Protein AF-A0A7S0PW48-F1 (afdb_monomer_lite)

Organism: NCBI:txid221442

Secondary structure (DSSP, 8-state):
---EEEEE-TT--SSTTSTTTTT-EEEEEEE-SHHHHHTHHHHHHHHHHHHHTT-SSSTTSEEEEEEE--SS-EEEEEEES-SS-HHHHHHHHHHHHHHHT-

Structure (mmCIF, N/CA/C/O backbone):
data_AF-A0A7S0PW48-F1
#
_entry.id   AF-A0A7S0PW48-F1
#
loop_
_atom_site.group_PDB
_atom_site.id
_atom_site.type_symbol
_atom_site.label_atom_id
_atom_site.label_alt_id
_atom_site.label_comp_id
_atom_site.label_asym_id
_atom_site.label_entity_id
_atom_site.label_seq_id
_atom_site.pdbx_PDB_ins_code
_atom_site.Cartn_x
_atom_site.Cartn_y
_atom_site.Cartn_z
_atom_site.occupancy
_atom_site.B_iso_or_equiv
_atom_site.auth_seq_id
_atom_site.auth_comp_id
_atom_site.auth_asym_id
_atom_site.auth_atom_id
_atom_site.pdbx_PDB_model_num
ATOM 1 N N . VAL A 1 1 ? 2.966 -5.350 -21.664 1.00 60.78 1 VAL A N 1
ATOM 2 C CA . VAL A 1 1 ? 1.705 -5.696 -20.966 1.00 60.78 1 VAL A CA 1
ATOM 3 C C . VAL A 1 1 ? 1.588 -4.860 -19.701 1.00 60.78 1 VAL A C 1
ATOM 5 O O . VAL A 1 1 ? 2.508 -4.872 -18.891 1.00 60.78 1 VAL A O 1
ATOM 8 N N . THR A 1 2 ? 0.507 -4.096 -19.547 1.00 79.62 2 THR A N 1
ATOM 9 C CA . THR A 1 2 ? 0.163 -3.432 -18.281 1.00 79.62 2 THR A CA 1
ATOM 10 C C . THR A 1 2 ? -0.809 -4.327 -17.528 1.00 79.62 2 THR A C 1
ATOM 12 O O . THR A 1 2 ? -1.868 -4.646 -18.058 1.00 79.62 2 THR A O 1
ATOM 15 N N . ALA A 1 3 ? -0.449 -4.732 -16.317 1.00 89.25 3 ALA A N 1
ATOM 16 C CA . ALA A 1 3 ? -1.276 -5.577 -15.465 1.00 89.25 3 ALA A CA 1
ATOM 17 C C . ALA A 1 3 ? -1.369 -4.962 -14.068 1.00 89.25 3 ALA A C 1
ATOM 19 O O . ALA A 1 3 ? -0.484 -4.198 -13.658 1.00 89.25 3 ALA A O 1
ATOM 20 N N . ASN A 1 4 ? -2.448 -5.295 -13.361 1.00 94.88 4 ASN A N 1
ATOM 21 C CA . ASN A 1 4 ? -2.628 -4.949 -11.962 1.00 94.88 4 ASN A CA 1
ATOM 22 C C . ASN A 1 4 ? -2.823 -6.229 -11.155 1.00 94.88 4 ASN A C 1
ATOM 24 O O . ASN A 1 4 ? -3.610 -7.086 -11.552 1.00 94.88 4 ASN A O 1
ATOM 28 N N . TYR A 1 5 ? -2.150 -6.316 -10.016 1.00 96.69 5 TYR A N 1
ATOM 29 C CA . TYR A 1 5 ? -2.443 -7.314 -8.995 1.00 96.69 5 TYR A CA 1
ATOM 30 C C . TYR A 1 5 ? -3.190 -6.639 -7.857 1.00 96.69 5 TYR A C 1
ATOM 32 O O . TYR A 1 5 ? -2.799 -5.558 -7.416 1.00 96.69 5 TYR A O 1
ATOM 40 N N . HIS A 1 6 ? -4.261 -7.276 -7.397 1.00 97.31 6 HIS A N 1
ATOM 41 C CA . HIS A 1 6 ? -5.107 -6.789 -6.317 1.00 97.31 6 HIS A CA 1
ATOM 42 C C . HIS A 1 6 ? -5.155 -7.849 -5.221 1.00 97.31 6 HIS A C 1
ATOM 44 O O . HIS A 1 6 ? -5.506 -8.994 -5.494 1.00 97.31 6 HIS A O 1
ATOM 50 N N . VAL A 1 7 ? -4.826 -7.461 -3.992 1.00 97.44 7 VAL A N 1
ATOM 51 C CA . VAL A 1 7 ? -4.979 -8.303 -2.801 1.00 97.44 7 VAL A CA 1
ATOM 52 C C . VAL A 1 7 ? -5.798 -7.512 -1.799 1.00 97.44 7 VAL A C 1
ATOM 54 O O . VAL A 1 7 ? -5.381 -6.441 -1.377 1.00 97.44 7 VAL A O 1
ATOM 57 N N . PHE A 1 8 ? -6.987 -7.998 -1.471 1.00 97.00 8 PHE A N 1
ATOM 58 C CA . PHE A 1 8 ? -7.913 -7.341 -0.553 1.00 97.00 8 PHE A CA 1
ATOM 59 C C . PHE A 1 8 ? -8.372 -8.340 0.496 1.00 97.00 8 PHE A C 1
ATOM 61 O O . PHE A 1 8 ? -8.359 -9.551 0.261 1.00 97.00 8 PHE A O 1
ATOM 68 N N . ARG A 1 9 ? -8.783 -7.828 1.658 1.00 94.38 9 ARG A N 1
ATOM 69 C CA . ARG A 1 9 ? -9.409 -8.669 2.678 1.00 94.38 9 ARG A CA 1
ATOM 70 C C . ARG A 1 9 ? -10.659 -9.338 2.102 1.00 94.38 9 ARG A C 1
ATOM 72 O O . ARG A 1 9 ? -11.345 -8.778 1.246 1.00 94.38 9 ARG A O 1
ATOM 79 N N . SER A 1 10 ? -10.948 -10.541 2.594 1.00 94.75 10 SER A N 1
ATOM 80 C CA . SER A 1 10 ? -12.093 -11.332 2.136 1.00 94.75 10 SER A CA 1
ATOM 81 C C . SER A 1 10 ? -13.394 -10.526 2.199 1.00 94.75 10 SER A C 1
ATOM 83 O O . SER A 1 10 ? -13.649 -9.809 3.167 1.00 94.75 10 SER A O 1
ATOM 85 N N . GLY A 1 11 ? -14.204 -10.625 1.144 1.00 95.19 11 GLY A N 1
ATOM 86 C CA . GLY A 1 11 ? -15.477 -9.912 1.022 1.00 95.19 11 GLY A CA 1
ATOM 87 C C . GLY A 1 11 ? -15.378 -8.439 0.610 1.00 95.19 11 GLY A C 1
ATOM 88 O O . GLY A 1 11 ? -16.421 -7.827 0.398 1.00 95.19 11 GLY A O 1
ATOM 89 N N . ILE A 1 12 ? -14.174 -7.873 0.453 1.00 96.50 12 ILE A N 1
ATOM 90 C CA . ILE A 1 12 ? -13.977 -6.492 -0.010 1.00 96.50 12 ILE A CA 1
ATOM 91 C C . ILE A 1 12 ? -13.557 -6.498 -1.478 1.00 96.50 12 ILE A C 1
ATOM 93 O O . ILE A 1 12 ? -12.526 -7.063 -1.848 1.00 96.50 12 ILE A O 1
ATOM 97 N N . LYS A 1 13 ? -14.337 -5.839 -2.336 1.00 96.69 13 LYS A N 1
ATOM 98 C CA . LYS A 1 13 ? -14.005 -5.706 -3.758 1.00 96.69 13 LYS A CA 1
ATOM 99 C C . LYS A 1 13 ? -12.953 -4.608 -3.962 1.00 96.69 13 LYS A C 1
ATOM 101 O O . LYS A 1 13 ? -13.035 -3.568 -3.310 1.00 96.69 13 LYS A O 1
ATOM 106 N N . PRO A 1 14 ? -12.001 -4.761 -4.901 1.00 95.56 14 PRO A N 1
ATOM 107 C CA . PRO A 1 14 ? -10.954 -3.772 -5.179 1.00 95.56 14 PRO A CA 1
ATOM 108 C C . PRO A 1 14 ? -11.468 -2.567 -5.996 1.00 95.56 14 PRO A C 1
ATOM 110 O O . PRO A 1 14 ? -10.926 -2.235 -7.050 1.00 95.56 14 PRO A O 1
ATOM 113 N N . MET A 1 15 ? -12.541 -1.923 -5.535 1.00 95.62 15 MET A N 1
ATOM 114 C CA . MET A 1 15 ? -13.247 -0.838 -6.224 1.00 95.62 15 MET A CA 1
ATOM 115 C C . MET A 1 15 ? -13.713 0.229 -5.228 1.00 95.62 15 MET A C 1
ATOM 117 O O . MET A 1 15 ? -13.934 -0.073 -4.055 1.00 95.62 15 MET A O 1
ATOM 121 N N . TRP A 1 16 ? -13.824 1.485 -5.664 1.00 93.44 16 TRP A N 1
ATOM 122 C CA . TRP A 1 16 ? -14.140 2.601 -4.761 1.00 93.44 16 TRP A CA 1
ATOM 123 C C . TRP A 1 16 ? -15.610 2.593 -4.316 1.00 93.44 16 TRP A C 1
ATOM 125 O O . TRP A 1 16 ? -15.939 3.170 -3.286 1.00 93.44 16 TRP A O 1
ATOM 135 N N . GLU A 1 17 ? -16.472 1.901 -5.057 1.00 95.56 17 GLU A N 1
ATOM 136 C CA . GLU A 1 17 ? -17.899 1.725 -4.803 1.00 95.56 17 GLU A CA 1
ATOM 137 C C . GLU A 1 17 ? -18.181 0.761 -3.640 1.00 95.56 17 GLU A C 1
ATOM 139 O O . GLU A 1 17 ? -19.259 0.812 -3.042 1.00 95.56 17 GLU A O 1
ATOM 144 N N . ASP A 1 18 ? -17.220 -0.105 -3.294 1.00 97.00 18 ASP A N 1
ATOM 145 C CA . ASP A 1 18 ? -17.368 -1.048 -2.188 1.00 97.00 18 ASP A CA 1
ATOM 146 C C . ASP A 1 18 ? -17.651 -0.289 -0.873 1.00 97.00 18 ASP A C 1
ATOM 148 O O . ASP A 1 18 ? -16.955 0.690 -0.560 1.00 97.00 18 ASP A O 1
ATOM 152 N N . PRO A 1 19 ? -18.643 -0.713 -0.063 1.00 95.88 19 PRO A N 1
ATOM 153 C CA . PRO A 1 19 ? -18.979 -0.051 1.194 1.00 95.88 19 PRO A CA 1
ATOM 154 C C . PRO A 1 19 ? -17.799 0.150 2.151 1.00 95.88 19 PRO A C 1
ATOM 156 O O . PRO A 1 19 ? -17.820 1.118 2.917 1.00 95.88 19 PRO A O 1
ATOM 159 N N . LYS A 1 20 ? -16.789 -0.730 2.112 1.00 94.81 20 LYS A N 1
ATOM 160 C CA . LYS A 1 20 ? -15.576 -0.654 2.936 1.00 94.81 20 LYS A CA 1
ATOM 161 C C . LYS A 1 20 ? -14.493 0.259 2.349 1.00 94.81 20 LYS A C 1
ATOM 163 O O . LYS A 1 20 ? -13.606 0.659 3.090 1.00 94.81 20 LYS A O 1
ATOM 168 N N . ASN A 1 21 ? -14.588 0.651 1.079 1.00 95.88 21 ASN A N 1
ATOM 169 C CA . ASN A 1 21 ? -13.606 1.522 0.422 1.00 95.88 21 ASN A CA 1
ATOM 170 C C . ASN A 1 21 ? -14.118 2.953 0.205 1.00 95.88 21 ASN A C 1
ATOM 172 O O . ASN A 1 21 ? -13.328 3.896 0.206 1.00 95.88 21 ASN A O 1
ATOM 176 N N . LYS A 1 22 ? -15.434 3.147 0.042 1.00 95.50 22 LYS A N 1
ATOM 177 C CA . LYS A 1 22 ? -16.031 4.425 -0.401 1.00 95.50 22 LYS A CA 1
ATOM 178 C C . LYS A 1 22 ? -15.758 5.638 0.495 1.00 95.50 22 LYS A C 1
ATOM 180 O O . LYS A 1 22 ? -15.774 6.772 0.025 1.00 95.50 22 LYS A O 1
ATOM 185 N N . LYS A 1 23 ? -15.525 5.419 1.794 1.00 95.62 23 LYS A N 1
ATOM 186 C CA . LYS A 1 23 ? -15.177 6.476 2.769 1.00 95.62 23 LYS A CA 1
ATOM 187 C C . LYS A 1 23 ? -13.667 6.598 3.002 1.00 95.62 23 LYS A C 1
ATOM 189 O O . LYS A 1 23 ? -13.230 7.442 3.784 1.00 95.62 23 LYS A O 1
ATOM 194 N N . GLY A 1 24 ? -12.894 5.760 2.330 1.00 95.50 24 GLY A N 1
AT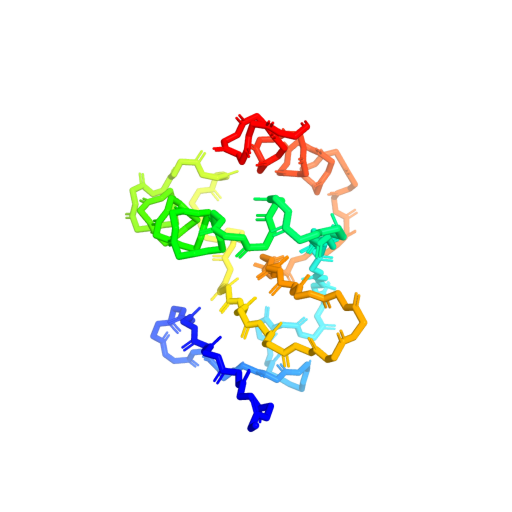OM 195 C CA . GLY A 1 24 ? -11.477 5.576 2.546 1.00 95.50 24 GLY A CA 1
ATOM 196 C C . GLY A 1 24 ? -10.599 6.372 1.598 1.00 95.50 24 GLY A C 1
ATOM 197 O O . GLY A 1 24 ? -10.985 7.404 1.035 1.00 95.50 24 GLY A O 1
ATOM 198 N N . GLY A 1 25 ? -9.386 5.863 1.442 1.00 95.94 25 GLY A N 1
ATOM 199 C CA . GLY A 1 25 ? -8.360 6.414 0.577 1.00 95.94 25 GLY A CA 1
ATOM 200 C C . GLY A 1 25 ? -7.309 5.369 0.229 1.00 95.94 25 GLY A C 1
ATOM 201 O O . GLY A 1 25 ? -7.488 4.169 0.449 1.00 95.94 25 GLY A O 1
ATOM 202 N N . LYS A 1 26 ? -6.207 5.837 -0.357 1.00 96.38 26 LYS A N 1
ATOM 203 C CA . LYS A 1 26 ? -5.024 5.009 -0.571 1.00 96.38 26 LYS A CA 1
ATOM 204 C C . LYS A 1 26 ? -3.749 5.837 -0.556 1.00 96.38 26 LYS A C 1
ATOM 206 O O . LYS A 1 26 ? -3.694 6.906 -1.167 1.00 96.38 26 LYS A O 1
ATOM 211 N N . TRP A 1 27 ? -2.699 5.292 0.039 1.00 95.88 27 TRP A N 1
ATOM 212 C CA . TRP A 1 27 ? -1.334 5.768 -0.160 1.00 95.88 27 TRP A CA 1
ATOM 213 C C . TRP A 1 27 ? -0.765 5.125 -1.417 1.00 95.88 27 TRP A C 1
ATOM 215 O O . TRP A 1 27 ? -0.931 3.926 -1.610 1.00 95.88 27 TRP A O 1
ATOM 225 N N . THR A 1 28 ? -0.145 5.907 -2.305 1.00 95.25 28 THR A N 1
ATOM 226 C CA . THR A 1 28 ? 0.406 5.395 -3.572 1.00 95.25 28 THR A CA 1
ATOM 227 C C . THR A 1 28 ? 1.864 5.785 -3.742 1.00 95.25 28 THR A C 1
ATOM 229 O O . THR A 1 28 ? 2.192 6.960 -3.907 1.00 95.25 28 THR A O 1
ATOM 232 N N . PHE A 1 29 ? 2.717 4.771 -3.793 1.00 91.50 29 PHE A N 1
ATOM 233 C CA . PHE A 1 29 ? 4.152 4.877 -3.994 1.00 91.50 29 PHE A CA 1
ATOM 234 C C . PHE A 1 29 ? 4.451 4.721 -5.478 1.00 91.50 29 PHE A C 1
ATOM 236 O O . PHE A 1 29 ? 4.011 3.763 -6.115 1.00 91.50 29 PHE A O 1
ATOM 243 N N . HIS A 1 30 ? 5.160 5.696 -6.039 1.00 92.31 30 HIS A N 1
ATOM 244 C CA . HIS A 1 30 ? 5.542 5.704 -7.446 1.00 92.31 30 HIS A CA 1
ATOM 245 C C . HIS A 1 30 ? 7.006 5.291 -7.568 1.00 92.31 30 HIS A C 1
ATOM 247 O O . HIS A 1 30 ? 7.896 6.053 -7.202 1.00 92.31 30 HIS A O 1
ATOM 253 N N . LEU A 1 31 ? 7.246 4.110 -8.129 1.00 90.88 31 LEU A N 1
ATOM 254 C CA . LEU A 1 31 ? 8.580 3.573 -8.367 1.00 90.88 31 LEU A CA 1
ATOM 255 C C . LEU A 1 31 ? 9.076 4.106 -9.716 1.00 90.88 31 LEU A C 1
ATOM 257 O O . LEU A 1 31 ? 8.725 3.602 -10.789 1.00 90.88 31 LEU A O 1
ATOM 261 N N . LYS A 1 32 ? 9.824 5.212 -9.653 1.00 90.06 32 LYS A N 1
ATOM 262 C CA . LYS A 1 32 ? 10.403 5.898 -10.815 1.00 90.06 32 LYS A CA 1
ATOM 263 C C . LYS A 1 32 ? 11.865 5.483 -11.000 1.00 90.06 32 LYS A C 1
ATOM 265 O O . LYS A 1 32 ? 12.586 5.316 -10.026 1.00 90.06 32 LYS A O 1
ATOM 270 N N . GLY A 1 33 ? 12.304 5.394 -12.255 1.00 88.75 33 GLY A N 1
ATOM 271 C CA . GLY A 1 33 ? 13.677 5.015 -12.608 1.00 88.75 33 GLY A CA 1
ATOM 272 C C . GLY A 1 33 ? 13.881 3.500 -12.700 1.00 88.75 33 GLY A C 1
ATOM 273 O O . GLY A 1 33 ? 13.205 2.727 -12.028 1.00 88.75 33 GLY A O 1
ATOM 274 N N . GLN A 1 34 ? 14.791 3.061 -13.573 1.00 85.31 34 GLN A N 1
ATOM 275 C CA . GLN A 1 34 ? 14.968 1.634 -13.871 1.00 85.31 34 GLN A CA 1
ATOM 276 C C . GLN A 1 34 ? 15.471 0.832 -12.664 1.00 85.31 34 GLN A C 1
ATOM 278 O O . GLN A 1 34 ? 14.905 -0.218 -12.376 1.00 85.31 34 GLN A O 1
ATOM 283 N N . THR A 1 35 ? 16.447 1.350 -11.914 1.00 85.19 35 THR A N 1
ATOM 284 C CA . THR A 1 35 ? 17.012 0.677 -10.731 1.00 85.19 35 THR A CA 1
ATOM 285 C C . THR A 1 35 ? 15.951 0.391 -9.669 1.00 85.19 35 THR A C 1
ATOM 287 O O . THR A 1 35 ? 15.860 -0.716 -9.152 1.00 85.19 35 THR A O 1
ATOM 290 N N . VAL A 1 36 ? 15.079 1.358 -9.371 1.00 85.44 36 VAL A N 1
ATOM 291 C CA . VAL A 1 36 ? 14.012 1.178 -8.371 1.00 85.44 36 VAL A CA 1
ATOM 292 C C . VAL A 1 36 ? 12.965 0.178 -8.868 1.00 85.44 36 VAL A C 1
ATOM 294 O O . VAL A 1 36 ? 12.471 -0.644 -8.102 1.00 85.44 36 VAL A O 1
ATOM 297 N N . ARG A 1 37 ? 12.654 0.194 -10.169 1.00 87.12 37 ARG A N 1
ATOM 298 C CA . ARG A 1 37 ? 11.697 -0.741 -10.779 1.00 87.12 37 ARG A CA 1
ATOM 299 C C . ARG A 1 37 ? 12.163 -2.196 -10.755 1.00 87.12 37 ARG A C 1
ATOM 301 O O . ARG A 1 37 ? 11.311 -3.076 -10.713 1.00 87.12 37 ARG A O 1
ATOM 308 N N . GLN A 1 38 ? 13.471 -2.458 -10.750 1.00 89.44 38 GLN A N 1
ATOM 309 C CA . GLN A 1 38 ? 14.009 -3.819 -10.592 1.00 89.44 38 GLN A CA 1
ATOM 310 C C . GLN A 1 38 ? 13.646 -4.436 -9.233 1.00 89.44 38 GLN A C 1
ATOM 312 O O . GLN A 1 38 ? 13.548 -5.651 -9.125 1.00 89.44 38 GLN A O 1
ATOM 317 N N . HIS A 1 39 ? 13.371 -3.606 -8.224 1.00 90.75 39 HIS A N 1
ATOM 318 C CA . HIS A 1 39 ? 12.996 -4.036 -6.876 1.00 90.75 39 HIS A CA 1
ATOM 319 C C . HIS A 1 39 ? 11.472 -4.099 -6.663 1.00 90.75 39 HIS A C 1
ATOM 321 O O . HIS A 1 39 ? 11.015 -4.273 -5.533 1.00 90.75 39 HIS A O 1
ATOM 327 N N . LEU A 1 40 ? 10.668 -3.949 -7.728 1.00 92.38 40 LEU A N 1
ATOM 328 C CA . LEU A 1 40 ? 9.202 -3.939 -7.647 1.00 92.38 40 LEU A CA 1
ATOM 329 C C . LEU A 1 40 ? 8.654 -5.172 -6.923 1.00 92.38 40 LEU A C 1
ATOM 331 O O . LEU A 1 40 ? 7.786 -5.027 -6.064 1.00 92.38 40 LEU A O 1
ATOM 335 N N . ASP A 1 41 ? 9.157 -6.357 -7.264 1.00 93.44 41 ASP A N 1
ATOM 336 C CA . ASP A 1 41 ? 8.665 -7.616 -6.706 1.00 93.44 41 ASP A CA 1
ATOM 337 C C . ASP A 1 41 ? 8.969 -7.708 -5.205 1.00 93.44 41 ASP A C 1
ATOM 339 O O . ASP A 1 41 ? 8.086 -8.059 -4.425 1.00 93.44 41 ASP A O 1
ATOM 343 N N . THR A 1 42 ? 10.159 -7.272 -4.779 1.00 93.56 42 THR A N 1
ATOM 344 C CA . THR A 1 42 ? 10.539 -7.183 -3.362 1.00 93.56 42 THR A CA 1
ATOM 345 C C . THR A 1 42 ? 9.644 -6.209 -2.599 1.00 93.56 42 THR A C 1
ATOM 347 O O . THR A 1 42 ? 9.117 -6.547 -1.541 1.00 93.56 42 THR A O 1
ATOM 350 N N . TYR A 1 43 ? 9.416 -5.005 -3.135 1.00 94.12 43 TYR A N 1
ATOM 351 C CA . TYR A 1 43 ? 8.526 -4.031 -2.496 1.00 94.12 43 TYR A CA 1
ATOM 352 C C . TYR A 1 43 ? 7.087 -4.535 -2.412 1.00 94.12 43 TYR A C 1
ATOM 354 O O . TYR A 1 43 ? 6.409 -4.324 -1.405 1.00 94.12 43 TYR A O 1
ATOM 362 N N . TRP A 1 44 ? 6.619 -5.215 -3.458 1.00 95.56 44 TRP A N 1
ATOM 363 C CA . TRP A 1 44 ? 5.292 -5.808 -3.480 1.00 95.56 44 TRP A CA 1
ATOM 364 C C . TRP A 1 44 ? 5.159 -6.927 -2.446 1.00 95.56 44 TRP A C 1
ATOM 366 O O . TRP A 1 44 ? 4.213 -6.917 -1.660 1.00 95.56 44 TRP A O 1
ATOM 376 N N . GLN A 1 45 ? 6.130 -7.837 -2.376 1.00 95.62 45 GLN A N 1
ATOM 377 C CA . GLN A 1 45 ? 6.166 -8.901 -1.378 1.00 95.62 45 GLN A CA 1
ATOM 378 C C . GLN A 1 45 ? 6.197 -8.341 0.050 1.00 95.62 45 GLN A C 1
ATOM 380 O O . GLN A 1 45 ? 5.406 -8.775 0.885 1.00 95.62 45 GLN A O 1
ATOM 385 N N . ASN A 1 46 ? 7.037 -7.339 0.327 1.00 94.75 46 ASN A N 1
ATOM 386 C CA . ASN A 1 46 ? 7.110 -6.703 1.646 1.00 94.75 46 ASN A CA 1
ATOM 387 C C . ASN A 1 46 ? 5.783 -6.042 2.041 1.00 94.75 46 ASN A C 1
ATOM 389 O O . ASN A 1 46 ? 5.345 -6.179 3.181 1.00 94.75 46 ASN A O 1
ATOM 393 N N . ALA A 1 47 ? 5.108 -5.372 1.100 1.00 95.12 47 ALA A N 1
ATOM 394 C CA . ALA A 1 47 ? 3.790 -4.791 1.338 1.00 95.12 47 ALA A CA 1
ATOM 395 C C . ALA A 1 47 ? 2.739 -5.856 1.697 1.00 95.12 47 ALA A C 1
ATOM 397 O O . ALA A 1 47 ? 1.940 -5.648 2.612 1.00 95.12 47 ALA A O 1
ATOM 398 N N . LEU A 1 48 ? 2.750 -7.001 1.007 1.00 95.94 48 LEU A N 1
ATOM 399 C CA . LEU A 1 48 ? 1.841 -8.112 1.293 1.00 95.94 48 LEU A CA 1
ATOM 400 C C . LEU A 1 48 ? 2.130 -8.760 2.649 1.00 95.94 48 LEU A C 1
ATOM 402 O O . LEU A 1 48 ? 1.201 -8.977 3.424 1.00 95.94 48 LEU A O 1
ATOM 406 N N . LEU A 1 49 ? 3.400 -9.024 2.962 1.00 95.00 49 LEU A N 1
ATOM 407 C CA . LEU A 1 49 ? 3.804 -9.585 4.253 1.00 95.00 49 LEU A CA 1
ATOM 408 C C . LEU A 1 49 ? 3.447 -8.647 5.408 1.00 95.00 49 LEU A C 1
ATOM 410 O O . LEU A 1 49 ? 2.917 -9.101 6.417 1.00 95.00 49 LEU A O 1
ATOM 414 N N . ALA A 1 50 ? 3.664 -7.340 5.249 1.00 93.81 50 ALA A N 1
ATOM 415 C CA . ALA A 1 50 ? 3.278 -6.354 6.251 1.00 93.81 50 ALA A CA 1
ATOM 416 C C . ALA A 1 50 ? 1.759 -6.286 6.456 1.00 93.81 50 ALA A C 1
ATOM 418 O O . ALA A 1 50 ? 1.303 -6.090 7.580 1.00 93.81 50 ALA A O 1
ATOM 419 N N . MET A 1 51 ? 0.974 -6.464 5.390 1.00 93.44 51 MET A N 1
ATOM 420 C CA . MET A 1 51 ? -0.484 -6.501 5.479 1.00 93.44 51 MET A CA 1
ATOM 421 C C . MET A 1 51 ? -0.987 -7.753 6.194 1.00 93.44 51 MET A C 1
ATOM 423 O O . MET A 1 51 ? -1.788 -7.640 7.114 1.00 93.44 51 MET A O 1
ATOM 427 N N . VAL A 1 52 ? -0.513 -8.934 5.791 1.00 92.69 52 VAL A N 1
ATOM 428 C CA . VAL A 1 52 ? -0.912 -10.213 6.402 1.00 92.69 52 VAL A CA 1
ATOM 429 C C . VAL A 1 52 ? -0.413 -10.319 7.844 1.00 92.69 52 VAL A C 1
ATOM 431 O O . VAL A 1 52 ? -1.102 -10.871 8.694 1.00 92.69 52 VAL A O 1
ATOM 434 N N . GLY A 1 53 ? 0.762 -9.758 8.132 1.00 92.50 53 GLY A N 1
ATOM 435 C CA . GLY A 1 53 ? 1.325 -9.674 9.477 1.00 92.50 53 GLY A CA 1
ATOM 436 C C . GLY A 1 53 ? 0.715 -8.580 10.355 1.00 92.50 53 GLY A C 1
ATOM 437 O O . GLY A 1 53 ? 1.179 -8.412 11.478 1.00 92.50 53 GLY A O 1
ATOM 438 N N . GLU A 1 54 ? -0.280 -7.828 9.863 1.00 91.38 54 GLU A N 1
ATOM 439 C CA . GLU A 1 54 ? -0.942 -6.737 10.596 1.00 91.38 54 GLU A CA 1
ATOM 440 C C . GLU A 1 54 ? 0.064 -5.689 11.136 1.00 91.38 54 GLU A C 1
ATOM 442 O O . GLU A 1 54 ? -0.059 -5.182 12.247 1.00 91.38 54 GLU A O 1
ATOM 447 N N . LEU A 1 55 ? 1.103 -5.372 10.349 1.00 91.69 55 LEU A N 1
ATOM 448 C CA . LEU A 1 55 ? 2.200 -4.463 10.728 1.00 91.69 55 LEU A C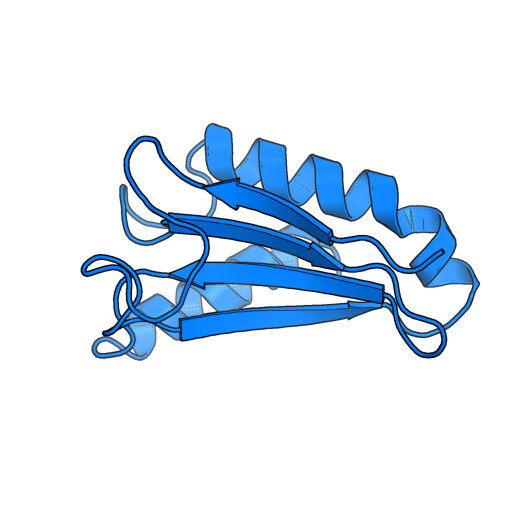A 1
ATOM 449 C C . LEU A 1 55 ? 1.983 -3.005 10.290 1.00 91.69 55 LEU A C 1
ATOM 451 O O . LEU A 1 55 ? 2.830 -2.147 10.572 1.00 91.69 55 LEU A O 1
ATOM 455 N N . LEU A 1 56 ? 0.914 -2.742 9.534 1.00 89.62 56 LEU A N 1
ATOM 456 C CA . LEU A 1 56 ? 0.657 -1.459 8.875 1.00 89.62 56 LEU A CA 1
ATOM 457 C C . LEU A 1 56 ? -0.186 -0.502 9.720 1.00 89.62 56 LEU A C 1
ATOM 459 O O . LEU A 1 56 ? 0.032 0.709 9.649 1.00 89.62 56 LEU A O 1
ATOM 463 N N . ASP A 1 57 ? -1.125 -1.020 10.507 1.00 84.88 57 ASP A N 1
ATOM 464 C CA . ASP A 1 57 ? -2.053 -0.220 11.299 1.00 84.88 57 ASP A CA 1
ATOM 465 C C . ASP A 1 57 ? -2.687 -0.990 12.462 1.00 84.88 57 ASP A C 1
ATOM 467 O O . ASP A 1 57 ? -2.387 -2.155 12.719 1.00 84.88 57 ASP A O 1
ATOM 471 N N . ASP A 1 58 ? -3.558 -0.284 13.183 1.00 72.31 58 ASP A N 1
ATOM 472 C CA . ASP A 1 58 ? -4.453 -0.877 14.161 1.00 72.31 58 ASP A CA 1
ATOM 473 C C . ASP A 1 58 ? -5.525 -1.695 13.415 1.00 72.31 58 ASP A C 1
ATOM 475 O O . ASP A 1 58 ? -6.154 -1.195 12.477 1.00 72.31 58 ASP A O 1
ATOM 479 N N . LYS A 1 59 ? -5.710 -2.951 13.847 1.00 71.62 59 LYS A N 1
ATOM 480 C CA . LYS A 1 59 ? -6.491 -4.004 13.173 1.00 71.62 59 LYS A CA 1
ATOM 481 C C . LYS A 1 59 ? -7.730 -3.463 12.437 1.00 71.62 59 LYS A C 1
ATOM 483 O O . LYS A 1 59 ? -8.639 -2.924 13.063 1.00 71.62 59 LYS A O 1
ATOM 488 N N . GLU A 1 60 ? -7.767 -3.718 11.123 1.00 81.75 60 GLU A N 1
ATOM 489 C CA . GLU A 1 60 ? -8.844 -3.467 10.140 1.00 81.75 60 GLU A CA 1
ATOM 490 C C . GLU A 1 60 ? -8.850 -2.157 9.330 1.00 81.75 60 GLU A C 1
ATOM 4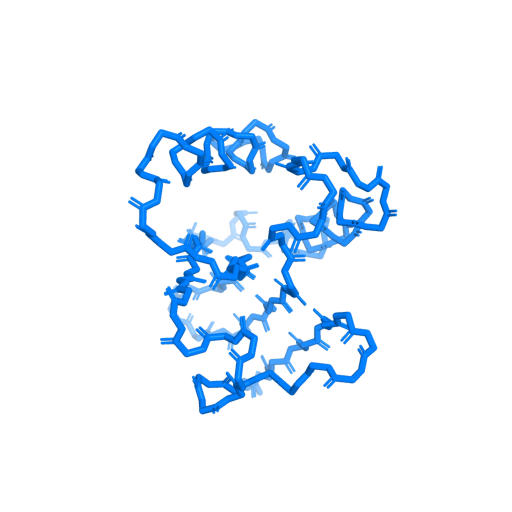92 O O . GLU A 1 60 ? -9.704 -2.027 8.434 1.00 81.75 60 GLU A O 1
ATOM 497 N N . GLU A 1 61 ? -7.955 -1.200 9.582 1.00 91.44 61 GLU A N 1
ATOM 498 C CA . GLU A 1 61 ? -7.966 0.051 8.808 1.00 91.44 61 GLU A CA 1
ATOM 499 C C . GLU A 1 61 ? -7.517 -0.185 7.351 1.00 91.44 61 GLU A C 1
ATOM 501 O O . GLU A 1 61 ? -8.174 0.290 6.423 1.00 91.44 61 GLU A O 1
ATOM 506 N N . VAL A 1 62 ? -6.494 -1.005 7.115 1.00 95.31 62 VAL A N 1
ATOM 507 C CA . VAL A 1 62 ? -6.025 -1.424 5.792 1.00 95.31 62 VAL A CA 1
ATOM 508 C C . VAL A 1 62 ? -6.943 -2.507 5.249 1.00 95.31 62 VAL A C 1
ATOM 510 O O . VAL A 1 62 ? -7.181 -3.545 5.871 1.00 95.31 62 VAL A O 1
ATOM 513 N N . VAL A 1 63 ? -7.442 -2.274 4.038 1.00 95.81 63 VAL A N 1
ATOM 514 C CA . VAL A 1 63 ? -8.439 -3.128 3.373 1.00 95.81 63 VAL A CA 1
ATOM 515 C C . VAL A 1 63 ? -7.881 -3.862 2.158 1.00 95.81 63 VAL A C 1
ATOM 517 O O . VAL A 1 63 ? -8.436 -4.887 1.760 1.00 95.81 63 VAL A O 1
ATOM 520 N N . GLY A 1 64 ? -6.773 -3.384 1.589 1.00 96.69 64 GLY A N 1
ATOM 521 C CA . GLY A 1 64 ? -6.118 -4.058 0.476 1.00 96.69 64 GLY A CA 1
ATOM 522 C C . GLY A 1 64 ? -4.924 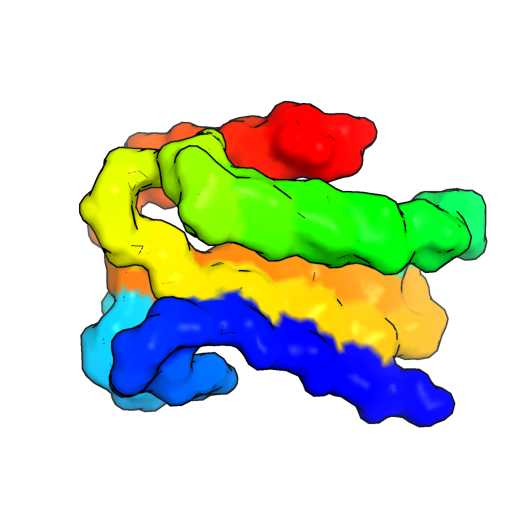-3.312 -0.094 1.00 96.69 64 GLY A C 1
ATOM 523 O O . GLY A 1 64 ? -4.614 -2.186 0.290 1.00 96.69 64 GLY A O 1
ATOM 524 N N . ALA A 1 65 ? -4.230 -3.960 -1.020 1.00 97.50 65 ALA A N 1
ATOM 525 C CA . ALA A 1 65 ? -3.110 -3.416 -1.759 1.00 97.50 65 ALA A CA 1
ATOM 526 C C . ALA A 1 65 ? -3.236 -3.706 -3.253 1.00 97.50 65 ALA A C 1
ATOM 528 O O . ALA A 1 65 ? -3.850 -4.683 -3.689 1.00 97.50 65 ALA A O 1
ATOM 529 N N . VAL A 1 66 ? -2.638 -2.824 -4.047 1.00 97.69 66 VAL A N 1
ATOM 530 C CA . VAL A 1 66 ? -2.631 -2.905 -5.503 1.00 97.69 66 VAL A CA 1
ATOM 531 C C . VAL A 1 66 ? -1.229 -2.653 -6.021 1.00 97.69 66 VAL A C 1
ATOM 533 O O . VAL A 1 66 ? -0.664 -1.593 -5.757 1.00 97.69 66 VAL A O 1
ATOM 536 N N . MET A 1 67 ? -0.709 -3.573 -6.827 1.00 96.75 67 MET A N 1
ATOM 537 C CA . MET A 1 67 ? 0.473 -3.335 -7.651 1.00 96.75 67 MET A CA 1
ATOM 538 C C . MET A 1 67 ? 0.044 -3.079 -9.090 1.00 96.75 67 MET A C 1
ATOM 540 O O . MET A 1 67 ? -0.861 -3.723 -9.614 1.00 96.75 67 MET A O 1
ATOM 544 N N . SER A 1 68 ? 0.654 -2.089 -9.726 1.00 95.62 68 SER A N 1
ATOM 545 C CA . SER A 1 68 ? 0.307 -1.634 -11.066 1.00 95.62 68 SER A CA 1
ATOM 546 C C . SER A 1 68 ? 1.565 -1.461 -11.902 1.00 95.62 68 SER A C 1
ATOM 548 O O . SER A 1 68 ? 2.320 -0.512 -11.680 1.00 95.62 68 SER A O 1
ATOM 550 N N . ARG A 1 69 ? 1.745 -2.311 -12.922 1.00 93.62 69 ARG A N 1
ATOM 551 C CA . ARG A 1 69 ? 2.810 -2.120 -13.915 1.00 93.62 69 ARG A CA 1
ATOM 552 C C . ARG A 1 69 ? 2.426 -1.065 -14.940 1.00 93.62 69 ARG A C 1
ATOM 554 O O . ARG A 1 69 ? 1.348 -1.136 -15.539 1.00 93.62 69 ARG A O 1
ATOM 561 N N . ARG A 1 70 ? 3.285 -0.073 -15.158 1.00 91.56 70 ARG A N 1
ATOM 562 C CA . ARG A 1 70 ? 3.064 1.031 -16.108 1.00 91.56 70 ARG A CA 1
ATOM 563 C C . ARG A 1 70 ? 4.337 1.326 -16.895 1.00 91.56 70 ARG A C 1
ATOM 565 O O . ARG A 1 70 ? 5.443 1.012 -16.474 1.00 91.56 70 ARG A O 1
ATOM 572 N N . SER A 1 71 ? 4.189 1.974 -18.047 1.00 88.00 71 SER A N 1
ATOM 573 C CA . SER A 1 71 ? 5.332 2.366 -18.880 1.00 88.00 71 SER A CA 1
ATOM 574 C C . SER A 1 71 ? 6.234 3.387 -18.175 1.00 88.00 71 SER A C 1
ATOM 576 O O . SER A 1 71 ? 7.444 3.190 -18.113 1.00 88.00 71 SER A O 1
ATOM 578 N N . LYS A 1 72 ? 5.633 4.438 -17.597 1.00 87.31 72 LYS A N 1
ATOM 579 C CA . LYS A 1 72 ? 6.350 5.568 -16.979 1.00 87.31 72 LYS A CA 1
ATOM 580 C C . LYS A 1 72 ? 6.847 5.298 -15.554 1.00 87.31 72 LYS A C 1
ATOM 582 O O . LYS A 1 72 ? 7.969 5.663 -15.226 1.00 87.31 72 LYS A O 1
ATOM 587 N N . ALA A 1 73 ? 6.007 4.720 -14.698 1.00 91.94 73 ALA A N 1
ATOM 588 C CA . ALA A 1 73 ? 6.344 4.445 -13.301 1.00 91.94 73 ALA A CA 1
ATOM 589 C C . ALA A 1 73 ? 5.409 3.379 -12.735 1.00 91.94 73 ALA A C 1
ATOM 591 O O . ALA A 1 73 ? 4.188 3.580 -12.736 1.00 91.94 73 ALA A O 1
ATOM 592 N N . ASP A 1 74 ? 5.983 2.283 -12.246 1.00 94.25 74 ASP A N 1
ATOM 593 C CA . ASP A 1 74 ? 5.221 1.254 -11.545 1.00 94.25 74 ASP A CA 1
ATOM 594 C C . ASP A 1 74 ? 4.714 1.814 -10.212 1.00 94.25 74 ASP A C 1
ATOM 596 O O . ASP A 1 74 ? 5.249 2.795 -9.681 1.00 94.25 74 ASP A O 1
ATOM 600 N N . ARG A 1 75 ? 3.618 1.254 -9.702 1.00 94.81 75 ARG A N 1
ATOM 601 C CA . ARG A 1 75 ? 2.966 1.772 -8.496 1.00 94.81 75 ARG A CA 1
ATOM 602 C C . ARG A 1 75 ? 2.606 0.654 -7.544 1.00 94.81 75 ARG A C 1
ATOM 604 O O . ARG A 1 75 ? 2.110 -0.381 -7.984 1.00 94.81 75 ARG A O 1
ATOM 611 N N . ILE A 1 76 ? 2.773 0.929 -6.257 1.00 95.81 76 ILE A N 1
ATOM 612 C CA . ILE A 1 76 ? 2.196 0.146 -5.167 1.00 95.81 76 ILE A CA 1
ATOM 613 C C . ILE A 1 76 ? 1.256 1.072 -4.403 1.00 95.81 76 ILE A C 1
ATOM 615 O O . ILE A 1 76 ? 1.642 2.170 -4.001 1.00 95.81 76 ILE A O 1
ATOM 619 N N . SER A 1 77 ? 0.007 0.653 -4.238 1.00 96.81 77 SER A N 1
ATOM 620 C CA . SER A 1 77 ? -1.001 1.382 -3.479 1.00 96.81 77 SER A CA 1
ATOM 621 C C . SER A 1 77 ? -1.495 0.547 -2.309 1.00 96.81 77 SER A C 1
ATOM 623 O O . SER A 1 77 ? -1.896 -0.589 -2.527 1.00 96.81 77 SER A O 1
ATOM 625 N N . ILE A 1 78 ? -1.560 1.129 -1.114 1.00 96.88 78 ILE A N 1
ATOM 626 C CA . ILE A 1 78 ? -2.197 0.530 0.067 1.00 96.88 78 ILE A CA 1
ATOM 627 C C . ILE A 1 78 ? -3.488 1.294 0.347 1.00 96.88 78 ILE A C 1
ATOM 629 O O . ILE A 1 78 ? -3.464 2.520 0.434 1.00 96.88 78 ILE A O 1
ATOM 633 N N . TRP A 1 79 ? -4.603 0.579 0.435 1.00 97.25 79 TRP A N 1
ATOM 634 C CA . TRP A 1 79 ? -5.947 1.116 0.623 1.00 97.25 79 TRP A CA 1
ATOM 635 C C . TRP A 1 79 ? -6.354 1.035 2.085 1.00 97.25 79 TRP A C 1
ATOM 637 O O . TRP A 1 79 ? -6.118 0.020 2.741 1.00 97.25 79 TRP A O 1
ATOM 647 N N . ASN A 1 80 ? -7.022 2.083 2.553 1.00 95.56 80 ASN A N 1
ATOM 648 C CA . ASN A 1 80 ? -7.508 2.197 3.919 1.00 95.56 80 ASN A CA 1
ATOM 649 C C . ASN A 1 80 ? -9.005 2.546 3.946 1.00 95.56 80 ASN A C 1
ATOM 651 O O . ASN A 1 80 ? -9.510 3.182 3.018 1.00 95.56 80 ASN A O 1
ATOM 655 N N . ARG A 1 81 ? -9.711 2.118 4.995 1.00 94.38 81 ARG A N 1
ATOM 656 C CA . ARG A 1 81 ? -11.176 2.155 5.128 1.00 94.38 81 ARG A CA 1
ATOM 657 C C . ARG A 1 81 ? -11.728 3.563 5.335 1.00 94.38 81 ARG A C 1
ATOM 659 O O . ARG A 1 81 ? -12.820 3.869 4.848 1.00 94.38 81 ARG A O 1
ATOM 666 N N . SER A 1 82 ? -11.006 4.416 6.060 1.00 92.00 82 SER A N 1
ATOM 667 C CA . SER A 1 82 ? -11.471 5.746 6.446 1.00 92.00 82 SER A CA 1
ATOM 668 C C . SER A 1 82 ? -10.403 6.822 6.312 1.00 92.00 82 SER A C 1
ATOM 670 O O . SER A 1 82 ? -9.303 6.721 6.837 1.00 92.00 82 SER A O 1
ATOM 672 N N . LYS A 1 83 ? -10.762 7.942 5.682 1.00 92.00 83 LYS A N 1
ATOM 673 C CA . LYS A 1 83 ? -9.922 9.153 5.665 1.00 92.00 83 LYS A CA 1
ATOM 674 C C . LYS A 1 83 ? -10.315 10.213 6.701 1.00 92.00 83 LYS A C 1
ATOM 676 O O . LYS A 1 83 ? -9.795 11.325 6.647 1.00 92.00 83 LYS A O 1
ATOM 681 N N . SER A 1 84 ? -11.270 9.915 7.588 1.00 92.56 84 SER A N 1
ATOM 682 C CA . SER A 1 84 ? -11.793 10.893 8.557 1.00 92.56 84 SER A CA 1
ATOM 683 C C . SER A 1 84 ? -10.773 11.255 9.634 1.00 92.56 84 SER A C 1
ATOM 685 O O . SER A 1 84 ? -10.696 12.410 10.044 1.00 92.56 84 SER A O 1
ATOM 687 N N . ASP A 1 85 ? -9.984 10.274 10.070 1.00 91.62 85 ASP A N 1
ATOM 688 C CA . ASP A 1 85 ? -8.938 10.443 11.072 1.00 91.62 85 ASP A CA 1
ATOM 689 C C . ASP A 1 85 ? -7.595 10.699 10.376 1.00 91.62 85 ASP A C 1
ATOM 691 O O . ASP A 1 85 ? -6.898 9.783 9.933 1.00 91.62 85 ASP A O 1
ATOM 695 N N . LYS A 1 86 ? -7.254 11.982 10.227 1.00 93.00 86 LYS A N 1
ATOM 696 C CA . LYS A 1 86 ? -6.038 12.405 9.520 1.00 93.00 86 LYS A CA 1
ATOM 697 C C . LYS A 1 86 ? -4.764 11.919 10.207 1.00 93.00 86 LYS A C 1
ATOM 699 O O . LYS A 1 86 ? -3.782 11.657 9.516 1.00 93.00 86 LYS A O 1
ATOM 704 N N . GLU A 1 87 ? -4.770 11.808 11.532 1.00 93.19 87 GLU A N 1
ATOM 705 C CA . GLU A 1 87 ? -3.602 11.375 12.294 1.00 93.19 87 GLU A CA 1
ATOM 706 C C . GLU A 1 87 ? -3.315 9.896 12.033 1.00 93.19 87 GLU A C 1
ATOM 708 O O . GLU A 1 87 ? -2.186 9.546 11.677 1.00 93.19 87 GLU A O 1
ATOM 713 N N . LYS A 1 88 ? -4.346 9.043 12.079 1.00 91.31 88 LYS A N 1
ATOM 714 C CA . LYS A 1 88 ? -4.215 7.620 11.728 1.00 91.31 88 LYS A CA 1
ATOM 715 C C . LYS A 1 88 ? -3.773 7.415 10.286 1.00 91.31 88 LYS A C 1
ATOM 717 O O . LYS A 1 88 ? -2.850 6.642 10.034 1.00 91.31 88 LYS A O 1
ATOM 722 N N . VAL A 1 89 ? -4.367 8.143 9.340 1.00 93.75 89 VAL A N 1
ATOM 723 C CA . VAL A 1 89 ? -3.983 8.060 7.920 1.00 93.75 89 VAL A CA 1
AT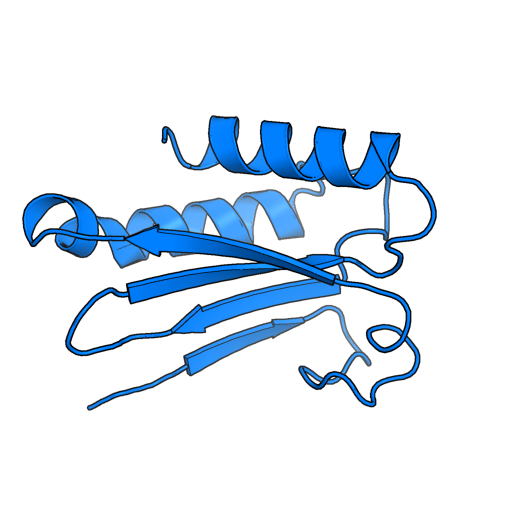OM 724 C C . VAL A 1 89 ? -2.523 8.465 7.717 1.00 93.75 89 VAL A C 1
ATOM 726 O O . VAL A 1 89 ? -1.811 7.833 6.932 1.00 93.75 89 VAL A O 1
ATOM 729 N N . LEU A 1 90 ? -2.057 9.499 8.421 1.00 93.94 90 LEU A N 1
ATOM 730 C CA . LEU A 1 90 ? -0.670 9.944 8.347 1.00 93.94 90 LEU A CA 1
ATOM 731 C C . LEU A 1 90 ? 0.287 8.939 9.002 1.00 93.94 90 LEU A C 1
ATOM 733 O O . LEU A 1 90 ? 1.351 8.669 8.445 1.00 93.94 90 LEU A O 1
ATOM 737 N N . LYS A 1 91 ? -0.089 8.361 10.149 1.00 93.44 91 LYS A N 1
ATOM 738 C CA . LYS A 1 91 ? 0.665 7.294 10.824 1.00 93.44 91 LYS A CA 1
ATOM 739 C C . LYS A 1 91 ? 0.831 6.078 9.910 1.00 93.44 91 LYS A C 1
ATOM 741 O O . LYS A 1 91 ? 1.952 5.607 9.743 1.00 93.44 91 LYS A O 1
ATOM 746 N N . LEU A 1 92 ? -0.243 5.650 9.241 1.00 93.94 92 LEU A N 1
ATOM 747 C CA . LEU A 1 92 ? -0.201 4.595 8.225 1.00 93.94 92 LEU A CA 1
ATOM 748 C C . LEU A 1 92 ? 0.771 4.952 7.088 1.00 93.94 92 LEU A C 1
ATOM 750 O O . LEU A 1 92 ? 1.619 4.145 6.718 1.00 93.94 92 LEU A O 1
ATOM 754 N N . GLY A 1 93 ? 0.700 6.178 6.559 1.00 93.38 93 GLY A N 1
ATOM 755 C CA . GLY A 1 93 ? 1.608 6.641 5.504 1.00 93.38 93 GLY A CA 1
ATOM 756 C C . GLY A 1 93 ? 3.086 6.580 5.910 1.00 93.38 93 GLY A C 1
ATOM 757 O O . GLY A 1 93 ? 3.914 6.090 5.141 1.00 93.38 93 GLY A O 1
ATOM 758 N N . LYS A 1 94 ? 3.411 7.023 7.134 1.00 93.19 94 LYS A N 1
ATOM 759 C CA . LYS A 1 94 ? 4.766 6.926 7.707 1.00 93.19 94 LYS A CA 1
ATOM 760 C C . LYS A 1 94 ? 5.214 5.470 7.832 1.00 93.19 94 LYS A C 1
ATOM 762 O O . LYS A 1 94 ? 6.313 5.138 7.400 1.00 93.19 94 LYS A O 1
ATOM 767 N N . ARG A 1 95 ? 4.333 4.596 8.324 1.00 92.50 95 ARG A N 1
ATOM 768 C CA . ARG A 1 95 ? 4.627 3.171 8.489 1.00 92.50 95 ARG A CA 1
ATOM 769 C C . ARG A 1 95 ? 4.918 2.474 7.163 1.00 92.50 95 ARG A C 1
ATOM 771 O O . ARG A 1 95 ? 5.883 1.722 7.062 1.00 92.50 95 ARG A O 1
ATOM 778 N N . ILE A 1 96 ? 4.122 2.750 6.129 1.00 92.12 96 ILE A N 1
ATOM 779 C CA . ILE A 1 96 ? 4.367 2.188 4.796 1.00 92.12 96 ILE A CA 1
ATOM 780 C C . ILE A 1 96 ? 5.700 2.705 4.235 1.00 92.12 96 ILE A C 1
ATOM 782 O O . ILE A 1 96 ? 6.455 1.929 3.654 1.00 92.12 96 ILE A O 1
ATOM 786 N N . LYS A 1 97 ? 6.011 3.994 4.432 1.00 90.00 97 LYS A N 1
ATOM 787 C CA . LYS A 1 97 ? 7.279 4.589 3.993 1.00 90.00 97 LYS A CA 1
ATOM 788 C C . LYS A 1 97 ? 8.492 3.886 4.623 1.00 90.00 97 LYS A C 1
ATOM 790 O O . LYS A 1 97 ? 9.412 3.521 3.898 1.00 90.00 97 LYS A O 1
ATOM 795 N N . GLU A 1 98 ? 8.461 3.646 5.935 1.00 90.06 98 GLU A N 1
ATOM 796 C CA . GLU A 1 98 ? 9.507 2.903 6.657 1.00 90.06 98 GLU A CA 1
ATOM 797 C C . GLU A 1 98 ? 9.698 1.485 6.102 1.00 90.06 98 GLU A C 1
ATOM 799 O O . GLU A 1 98 ? 10.823 1.063 5.847 1.00 90.06 98 GLU A O 1
ATOM 804 N N . LEU A 1 99 ? 8.601 0.756 5.872 1.00 84.69 99 LEU A N 1
ATOM 805 C CA . LEU A 1 99 ? 8.638 -0.634 5.401 1.00 84.69 99 LEU A CA 1
ATOM 806 C C . LEU A 1 99 ? 9.135 -0.781 3.961 1.00 84.69 99 LEU A C 1
ATOM 808 O O . LEU A 1 99 ? 9.748 -1.791 3.618 1.00 84.69 99 LEU A O 1
ATOM 812 N N . LEU A 1 100 ? 8.855 0.205 3.108 1.00 79.44 100 LEU A N 1
ATOM 813 C CA . LEU A 1 100 ? 9.302 0.201 1.717 1.00 79.44 100 LEU A CA 1
ATOM 814 C C . LEU A 1 100 ? 10.710 0.788 1.545 1.00 79.44 100 LEU A C 1
ATOM 816 O O . LEU A 1 100 ? 11.232 0.754 0.435 1.00 79.44 100 LEU A O 1
ATOM 820 N N . GLY A 1 101 ? 11.343 1.292 2.610 1.00 72.81 101 GLY A N 1
ATOM 821 C CA . GLY A 1 101 ? 12.713 1.811 2.557 1.00 72.81 101 GLY A CA 1
ATOM 822 C C . GLY A 1 101 ? 12.877 3.009 1.617 1.00 72.81 101 GLY A C 1
ATOM 823 O O . GLY A 1 101 ? 13.910 3.132 0.960 1.00 72.81 101 GLY A O 1
ATOM 824 N N . THR A 1 102 ? 11.844 3.852 1.511 1.00 57.16 102 THR A N 1
ATOM 825 C CA . THR A 1 102 ? 11.801 5.046 0.639 1.00 57.16 102 THR A CA 1
ATOM 826 C C . THR A 1 102 ? 11.823 6.346 1.423 1.00 57.16 102 THR A C 1
ATOM 828 O O . THR A 1 102 ? 11.291 6.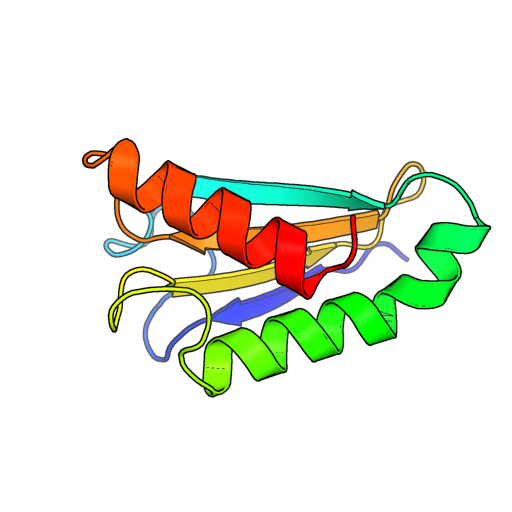345 2.553 1.00 57.16 102 THR A O 1
#

pLDDT: mean 91.7, std 6.91, range [57.16, 97.69]

InterPro domains:
  IPR001040 Translation Initiation factor eIF- 4e [PF01652] (2-101)
  IPR001040 Translation Initiation factor eIF- 4e [PTHR11960] (3-100)
  IPR023398 Translation Initiation factor eIF- 4e-like [G3DSA:3.30.760.10] (1-102)
  IPR023398 Translation Initiation factor eIF- 4e-like [SSF55418] (3-101)

Foldseek 3Di:
DKDKDKDFPPPADPDCPGLQQVQKDKDKDWQADDVSVVCLVVLVVLVVCCVVVVVQADPQQWGIWMWIDDPGTTMIMIIGRHPPPVVRVVSSNVSSCVSSVD

Radius of gyration: 13.18 Å; chains: 1; bounding box: 36×24×35 Å

Sequence (102 aa):
VTANYHVFRSGIKPMWEDPKNKKGGKWTFHLKGQTVRQHLDTYWQNALLAMVGELLDDKEEVVGAVMSRRSKADRISIWNRSKSDKEKVLKLGKRIKELLGT